Protein AF-A0AAV2IMU3-F1 (afdb_monomer)

Sequence (91 aa):
MDRDIGTRDDPLGNVSMELSEICNNGFDDVWLPLEDVQHGMLH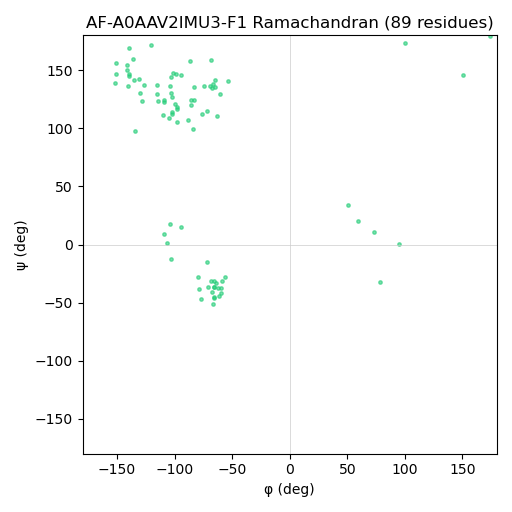VQLTWLWLANDPLELDRAIKLNSDVDGAHNAILMVFLDGAGNLPVSIW

Mean predicted aligned error: 7.41 Å

Structure (mmCIF, N/CA/C/O backbone):
data_AF-A0AAV2IMU3-F1
#
_entry.id   AF-A0AAV2IMU3-F1
#
loop_
_atom_site.group_PDB
_atom_site.id
_atom_site.type_symbol
_atom_site.label_atom_id
_atom_site.label_alt_id
_atom_site.label_comp_id
_atom_site.label_asym_id
_atom_site.label_entity_id
_atom_site.label_seq_id
_atom_site.pdbx_PDB_ins_code
_atom_site.Cartn_x
_atom_site.Cartn_y
_atom_site.Cartn_z
_atom_site.occupancy
_atom_site.B_iso_or_equiv
_atom_site.auth_seq_id
_atom_site.auth_comp_id
_atom_site.auth_asym_id
_atom_site.auth_atom_id
_atom_site.pdbx_PDB_model_num
ATOM 1 N N . MET A 1 1 ? -5.107 2.041 20.216 1.00 65.44 1 MET A N 1
ATOM 2 C CA . MET A 1 1 ? -4.412 2.351 21.471 1.00 65.44 1 MET A CA 1
ATOM 3 C C . MET A 1 1 ? -4.651 3.813 21.738 1.00 65.44 1 MET A C 1
ATOM 5 O O . MET A 1 1 ? -4.327 4.629 20.872 1.00 65.44 1 MET A O 1
ATOM 9 N N . ASP A 1 2 ? -5.326 4.126 22.833 1.00 79.31 2 ASP A N 1
ATOM 10 C CA . ASP A 1 2 ? -5.309 5.486 23.364 1.00 79.31 2 ASP A CA 1
ATOM 11 C C . ASP A 1 2 ? -3.916 5.797 23.907 1.00 79.31 2 ASP A C 1
ATOM 13 O O . ASP A 1 2 ? -3.110 4.901 24.111 1.00 79.31 2 ASP A O 1
ATOM 17 N N . ARG A 1 3 ? -3.583 7.081 24.032 1.00 81.00 3 ARG A N 1
ATOM 18 C CA . ARG A 1 3 ? -2.317 7.493 24.637 1.00 81.00 3 ARG A CA 1
ATOM 19 C C . ARG A 1 3 ? -2.608 8.025 26.022 1.00 81.00 3 ARG A C 1
ATOM 21 O O . ARG A 1 3 ? -3.093 9.153 26.137 1.00 81.00 3 ARG A O 1
ATOM 28 N N . ASP A 1 4 ? -2.218 7.264 27.031 1.00 82.69 4 ASP A N 1
ATOM 29 C CA . ASP A 1 4 ? -2.324 7.682 28.421 1.00 82.69 4 ASP A CA 1
ATOM 30 C C . ASP A 1 4 ? -0.970 8.117 28.988 1.00 82.69 4 ASP A C 1
ATOM 32 O O . ASP A 1 4 ? 0.091 7.571 28.681 1.00 82.69 4 ASP A O 1
ATOM 36 N N . ILE A 1 5 ? -0.985 9.128 29.858 1.00 80.00 5 ILE A N 1
ATOM 37 C CA . ILE A 1 5 ? 0.230 9.593 30.531 1.00 80.00 5 ILE A CA 1
ATOM 38 C C . ILE A 1 5 ? 0.416 8.790 31.820 1.00 80.00 5 ILE A C 1
ATOM 40 O O . ILE A 1 5 ? -0.264 9.028 32.814 1.00 80.00 5 ILE A O 1
ATOM 44 N N . GLY A 1 6 ? 1.398 7.885 31.821 1.00 76.06 6 GLY A N 1
ATOM 45 C CA . GLY A 1 6 ? 1.844 7.170 33.025 1.00 76.06 6 GLY A CA 1
ATOM 46 C C . GLY A 1 6 ? 1.203 5.798 33.252 1.00 76.06 6 GLY A C 1
ATOM 47 O O . GLY A 1 6 ? 1.563 5.125 34.218 1.00 76.06 6 GLY A O 1
ATOM 48 N N . THR A 1 7 ? 0.320 5.356 32.359 1.00 83.31 7 THR A N 1
ATOM 49 C CA . THR A 1 7 ? -0.206 3.986 32.288 1.00 83.31 7 THR A CA 1
ATOM 50 C C . THR A 1 7 ? 0.128 3.361 30.937 1.00 83.31 7 THR A C 1
ATOM 52 O O . THR A 1 7 ? 0.714 3.996 30.062 1.00 83.31 7 THR A O 1
ATOM 55 N N . ARG A 1 8 ? -0.150 2.064 30.807 1.00 84.44 8 ARG A N 1
ATOM 56 C CA . ARG A 1 8 ? -0.048 1.365 29.529 1.00 84.44 8 ARG A CA 1
ATOM 57 C C . ARG A 1 8 ? -1.340 1.604 28.753 1.00 84.44 8 ARG A C 1
ATOM 59 O O . ARG A 1 8 ? -2.399 1.438 29.340 1.00 84.44 8 ARG A O 1
ATOM 66 N N . ASP A 1 9 ? -1.206 1.902 27.468 1.00 88.50 9 ASP A N 1
ATOM 67 C CA . ASP A 1 9 ? -2.319 2.077 26.536 1.00 88.50 9 ASP A CA 1
ATOM 68 C C . ASP A 1 9 ? -3.289 0.882 26.522 1.00 88.50 9 ASP A C 1
ATOM 70 O O . ASP A 1 9 ? -2.862 -0.289 26.507 1.00 88.50 9 ASP A O 1
ATOM 74 N N . ASP A 1 10 ? -4.581 1.196 26.433 1.00 87.50 10 ASP A N 1
ATOM 75 C CA . ASP A 1 10 ? -5.672 0.236 26.351 1.00 87.50 10 ASP A CA 1
ATOM 76 C C . ASP A 1 10 ? -6.146 0.043 24.890 1.00 87.50 10 ASP A C 1
ATOM 78 O O . ASP A 1 10 ? -6.081 0.940 24.032 1.00 87.50 10 ASP A O 1
ATOM 82 N N . PRO A 1 11 ? -6.595 -1.174 24.531 1.00 89.25 11 PRO A N 1
ATOM 83 C CA . PRO A 1 11 ? -7.145 -1.439 23.210 1.00 89.25 11 PRO A CA 1
ATOM 84 C C . PRO A 1 11 ? -8.495 -0.733 23.031 1.00 89.25 11 PRO A C 1
ATOM 86 O O . PRO A 1 11 ? -9.373 -0.809 23.881 1.00 89.25 11 PRO A O 1
ATOM 89 N N . LEU A 1 12 ? -8.683 -0.108 21.866 1.00 92.56 12 LEU A N 1
ATOM 90 C CA . LEU A 1 12 ? -9.909 0.621 21.512 1.00 92.56 12 LEU A CA 1
ATOM 91 C C . LEU A 1 12 ? -10.806 -0.159 20.539 1.00 92.56 12 LEU A C 1
ATOM 93 O O . LEU A 1 12 ? -11.660 0.431 19.890 1.00 92.56 12 LEU A O 1
ATOM 97 N N . GLY A 1 13 ? -10.599 -1.471 20.425 1.00 93.31 13 GLY A N 1
ATOM 98 C CA . GLY A 1 13 ? -11.274 -2.339 19.461 1.00 93.31 13 GLY A CA 1
ATOM 99 C C . GLY A 1 13 ? -10.424 -2.654 18.235 1.00 93.31 13 GLY A C 1
ATOM 100 O O . GLY A 1 13 ? -9.308 -2.149 18.073 1.00 93.31 13 GLY A O 1
ATOM 101 N N . ASN A 1 14 ? -10.944 -3.541 17.394 1.00 94.50 14 ASN A N 1
ATOM 102 C CA . ASN A 1 14 ? -10.300 -3.983 16.160 1.00 94.50 14 ASN A CA 1
ATOM 103 C C . ASN A 1 14 ? -11.322 -4.132 15.022 1.00 94.50 14 ASN A C 1
ATOM 105 O O . ASN A 1 14 ? -12.521 -4.021 15.246 1.00 94.50 14 ASN A O 1
ATOM 109 N N . VAL A 1 15 ? -10.836 -4.310 13.796 1.00 94.38 15 VAL A N 1
ATOM 110 C CA . VAL A 1 15 ? -11.654 -4.567 12.604 1.00 94.38 15 VAL A CA 1
ATOM 111 C C . VAL A 1 15 ? -10.926 -5.594 11.753 1.00 94.38 15 VAL A C 1
ATOM 113 O O . VAL A 1 15 ? -9.717 -5.465 11.534 1.00 94.38 15 VAL A O 1
ATOM 116 N N . SER A 1 16 ? -11.665 -6.572 11.239 1.00 92.00 16 SER A N 1
ATOM 117 C CA . SER A 1 16 ? -11.203 -7.491 10.204 1.00 92.00 16 SER A CA 1
ATOM 118 C C . SER A 1 16 ? -12.023 -7.290 8.931 1.00 92.00 16 SER A C 1
ATOM 120 O O . SER A 1 16 ? -13.239 -7.128 8.992 1.00 92.00 16 SER A O 1
ATOM 122 N N . MET A 1 17 ? -11.368 -7.288 7.770 1.00 89.50 17 MET A N 1
ATOM 123 C CA . MET A 1 17 ? -12.044 -7.140 6.479 1.00 89.50 17 MET A CA 1
ATOM 124 C C . MET A 1 17 ? -11.447 -8.070 5.426 1.00 89.50 17 MET A C 1
ATOM 126 O O . MET A 1 17 ? -10.240 -8.331 5.424 1.00 89.50 17 MET A O 1
ATOM 130 N N . GLU A 1 18 ? -12.284 -8.554 4.511 1.00 89.75 18 GLU A N 1
ATOM 131 C CA . GLU A 1 18 ? -11.839 -9.424 3.429 1.00 89.75 18 GLU A CA 1
ATOM 132 C C . GLU A 1 18 ? -11.338 -8.601 2.233 1.00 89.75 18 GLU A C 1
ATOM 134 O O . GLU A 1 18 ? -12.052 -7.773 1.674 1.00 89.75 18 GLU A O 1
ATOM 139 N N . LEU A 1 19 ? -10.097 -8.846 1.798 1.00 89.88 19 LEU A N 1
ATOM 140 C CA . LEU A 1 19 ? -9.499 -8.107 0.677 1.00 89.88 19 LEU A CA 1
ATOM 141 C C . LEU A 1 19 ? -10.100 -8.472 -0.692 1.00 89.88 19 LEU A C 1
ATOM 143 O O . LEU A 1 19 ? -9.876 -7.770 -1.678 1.00 89.88 19 LEU A O 1
ATOM 147 N N . SER A 1 20 ? -10.830 -9.584 -0.780 1.00 92.06 20 SER A N 1
ATOM 148 C CA . SER A 1 20 ? -11.445 -10.047 -2.027 1.00 92.06 20 SER A CA 1
ATOM 149 C C . SER A 1 20 ? -12.526 -9.080 -2.521 1.00 92.06 20 SER A C 1
ATOM 151 O O . SER A 1 20 ? -12.615 -8.832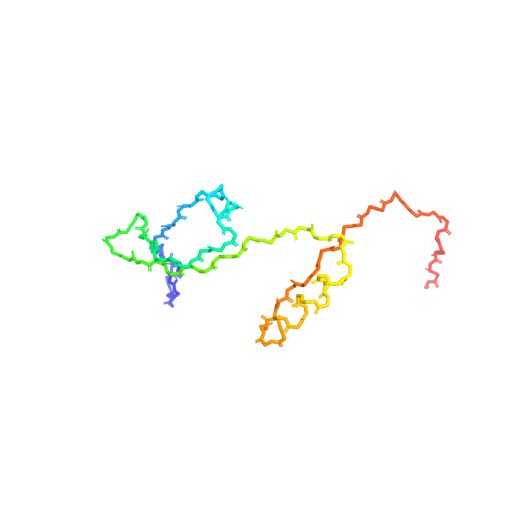 -3.723 1.00 92.06 20 SER A O 1
ATOM 153 N N . GLU A 1 21 ? -13.292 -8.475 -1.611 1.00 87.75 21 GLU A N 1
ATOM 154 C CA . GLU A 1 21 ? -14.353 -7.518 -1.938 1.00 87.75 21 GLU A CA 1
ATOM 155 C C . GLU A 1 21 ? -13.773 -6.231 -2.538 1.00 87.75 21 GLU A C 1
ATOM 157 O O . GLU A 1 21 ? -14.128 -5.863 -3.658 1.00 87.75 21 GLU A O 1
ATOM 162 N N . ILE A 1 22 ? -12.788 -5.618 -1.873 1.00 93.12 22 ILE A N 1
ATOM 163 C CA . ILE A 1 22 ? -12.118 -4.398 -2.359 1.00 93.12 22 ILE A CA 1
ATOM 164 C C . ILE A 1 22 ? -11.357 -4.631 -3.674 1.00 93.12 22 ILE A C 1
ATOM 166 O O . ILE A 1 22 ? -11.320 -3.753 -4.535 1.00 93.12 22 ILE A O 1
ATOM 170 N N . CYS A 1 23 ? -10.798 -5.828 -3.877 1.00 93.31 23 CYS A N 1
ATOM 171 C CA . CYS A 1 23 ? -10.164 -6.212 -5.140 1.00 93.31 23 CYS A CA 1
ATOM 172 C C . CYS A 1 23 ? -11.167 -6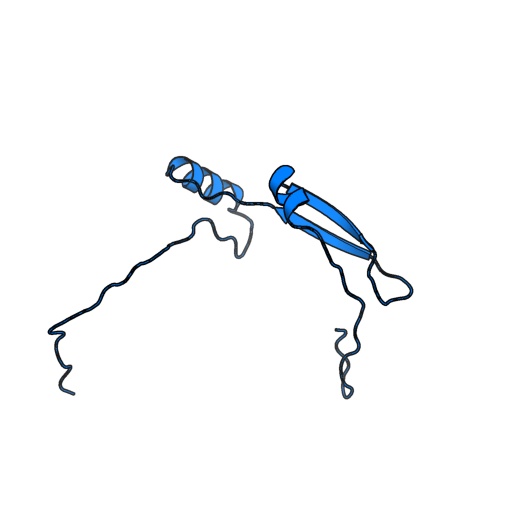.208 -6.308 1.00 93.31 23 CYS A C 1
ATOM 174 O O . CYS A 1 23 ? -10.832 -5.776 -7.410 1.00 93.31 23 CYS A O 1
ATOM 176 N N . ASN A 1 24 ? -12.413 -6.631 -6.069 1.00 91.00 24 ASN A N 1
ATOM 177 C CA . ASN A 1 24 ? -13.471 -6.609 -7.081 1.00 91.00 24 ASN A CA 1
ATOM 178 C C . ASN A 1 24 ? -14.079 -5.210 -7.272 1.00 91.00 24 ASN A C 1
ATOM 180 O O . ASN A 1 24 ? -14.383 -4.827 -8.402 1.00 91.00 24 ASN A O 1
ATOM 184 N N . ASN A 1 25 ? -14.250 -4.451 -6.187 1.00 91.25 25 ASN A N 1
ATOM 185 C CA . ASN A 1 25 ? -14.897 -3.135 -6.208 1.00 91.25 25 ASN A CA 1
ATOM 186 C C . ASN A 1 25 ? -13.965 -2.016 -6.696 1.00 91.25 25 ASN A C 1
ATOM 188 O O . ASN A 1 25 ? -14.426 -1.013 -7.240 1.00 91.25 25 ASN A O 1
ATOM 192 N N . GLY A 1 26 ? -12.653 -2.159 -6.498 1.00 92.94 26 GLY A N 1
ATOM 193 C CA . GLY A 1 26 ? -11.641 -1.157 -6.837 1.00 92.94 26 GLY A CA 1
ATOM 194 C C . GLY A 1 26 ? -11.531 -0.002 -5.832 1.00 92.94 26 GLY A C 1
ATOM 195 O O . GLY A 1 26 ? -10.435 0.520 -5.626 1.00 92.94 26 GLY A O 1
ATOM 196 N N . PHE A 1 27 ? -12.629 0.389 -5.186 1.00 94.12 27 PHE A N 1
ATOM 197 C CA . PHE A 1 27 ? -12.676 1.449 -4.179 1.00 94.12 27 PHE A CA 1
ATOM 198 C C . PHE A 1 27 ? -13.808 1.203 -3.176 1.00 94.12 27 PHE A C 1
ATOM 200 O O . PHE A 1 27 ? -14.914 0.884 -3.603 1.00 94.12 27 PHE A O 1
ATOM 207 N N . ASP A 1 28 ? -13.547 1.442 -1.888 1.00 94.88 28 ASP A N 1
ATOM 208 C CA . ASP A 1 28 ? -14.552 1.423 -0.820 1.00 94.88 28 ASP A CA 1
ATOM 209 C C . ASP A 1 28 ? -14.383 2.636 0.113 1.00 94.88 28 ASP A C 1
ATOM 211 O O . ASP A 1 28 ? -13.269 3.029 0.460 1.00 94.88 28 ASP A O 1
ATOM 215 N N . ASP A 1 29 ? -15.506 3.203 0.552 1.00 94.88 29 ASP A N 1
ATOM 216 C CA . ASP A 1 29 ? -15.588 4.286 1.537 1.00 94.88 29 ASP A CA 1
ATOM 217 C C . ASP A 1 29 ? -16.692 3.936 2.543 1.00 94.88 29 ASP A C 1
ATOM 219 O O . ASP A 1 29 ? -17.885 4.068 2.248 1.00 94.88 29 ASP A O 1
ATOM 223 N N . VAL A 1 30 ? -16.304 3.373 3.691 1.00 93.75 30 VAL A N 1
ATOM 224 C CA . VAL A 1 30 ? -17.229 2.651 4.577 1.00 93.75 30 VAL A CA 1
ATOM 225 C C . VAL A 1 30 ? -16.963 2.898 6.059 1.00 93.75 30 VAL A C 1
ATOM 227 O O . VAL A 1 30 ? -15.832 3.107 6.496 1.00 93.75 30 VAL A O 1
ATOM 230 N N . TRP A 1 31 ? -18.030 2.831 6.858 1.00 96.00 31 TRP A N 1
ATOM 231 C CA . TRP A 1 31 ? -17.956 2.787 8.318 1.00 96.00 31 TRP A CA 1
ATOM 232 C C . TRP A 1 31 ? -18.074 1.341 8.797 1.00 96.00 31 TRP A C 1
ATOM 234 O O . TRP A 1 31 ? -19.116 0.711 8.616 1.00 96.00 31 TRP A O 1
ATOM 244 N N . LEU A 1 32 ? -17.023 0.835 9.436 1.00 94.50 32 LEU A N 1
ATOM 245 C CA . LEU A 1 32 ? -16.934 -0.531 9.946 1.00 94.50 32 LEU A CA 1
ATOM 246 C C . LEU A 1 32 ? -17.150 -0.535 11.466 1.00 94.50 32 LEU A C 1
ATOM 248 O O . LEU A 1 32 ? -16.523 0.269 12.160 1.00 94.50 32 LEU A O 1
ATOM 252 N N . PRO A 1 33 ? -18.035 -1.388 12.008 1.00 95.50 33 PRO A N 1
ATOM 253 C CA . PRO A 1 33 ? -18.193 -1.510 13.451 1.00 95.50 33 PRO A CA 1
ATOM 254 C C . PRO A 1 33 ? -16.929 -2.102 14.074 1.00 95.50 33 PRO A C 1
ATOM 256 O O . PRO A 1 33 ? -16.352 -3.040 13.531 1.00 95.50 33 PRO A O 1
ATOM 259 N N . LEU A 1 34 ? -16.505 -1.554 15.214 1.00 96.94 34 LEU A N 1
ATOM 260 C CA . LEU A 1 34 ? -15.377 -2.105 15.960 1.00 96.94 34 LEU A CA 1
ATOM 261 C C . LEU A 1 34 ? -15.786 -3.398 16.678 1.00 96.94 34 LEU A C 1
ATOM 263 O O . LEU A 1 34 ? -16.835 -3.465 17.321 1.00 96.94 34 LEU A O 1
ATOM 267 N N . GLU A 1 35 ? -14.919 -4.398 16.606 1.00 95.44 35 GLU A N 1
ATOM 268 C CA . GLU A 1 35 ? -14.995 -5.651 17.351 1.00 95.44 35 GLU A CA 1
ATOM 269 C C . GLU A 1 35 ? -14.324 -5.507 18.731 1.00 95.44 35 GLU A C 1
ATOM 271 O O . GLU A 1 35 ? -13.488 -4.625 18.954 1.00 95.44 35 GLU A O 1
ATOM 276 N N . ASP A 1 36 ? -14.704 -6.379 19.671 1.00 93.25 36 ASP A N 1
ATOM 277 C CA . ASP A 1 36 ? -14.190 -6.449 21.052 1.00 93.25 36 ASP A CA 1
ATOM 278 C C . ASP A 1 36 ? -14.369 -5.179 21.912 1.00 93.25 36 ASP A C 1
ATOM 280 O O . ASP A 1 36 ? -13.717 -5.016 22.946 1.00 93.25 36 ASP A O 1
ATOM 284 N N . VAL A 1 37 ? -15.296 -4.292 21.538 1.00 94.50 37 VAL A N 1
ATOM 285 C CA . VAL A 1 37 ? -15.686 -3.103 22.315 1.00 94.50 37 VAL A CA 1
ATOM 286 C C . VAL A 1 37 ? -17.202 -2.920 22.340 1.00 94.50 37 VAL A C 1
ATOM 288 O O . VAL A 1 37 ? -17.925 -3.450 21.504 1.00 94.50 37 VAL A O 1
ATOM 291 N N . GLN A 1 38 ? -17.710 -2.165 23.319 1.00 93.00 38 GLN A N 1
ATOM 292 C CA . GLN A 1 38 ? -19.156 -1.941 23.458 1.00 93.00 38 GLN A CA 1
ATOM 293 C C . GLN A 1 38 ? -19.730 -1.043 22.356 1.00 93.00 38 GLN A C 1
ATOM 295 O O . GLN A 1 38 ? -20.867 -1.235 21.935 1.00 93.00 38 GLN A O 1
ATOM 300 N N . HIS A 1 39 ? -18.963 -0.040 21.926 1.00 93.31 39 HIS A N 1
ATOM 301 C CA . HIS A 1 39 ? -19.384 0.942 20.935 1.00 93.31 39 HIS A CA 1
ATOM 302 C C . HIS A 1 39 ? -18.166 1.444 20.164 1.00 93.31 39 HIS A C 1
ATOM 304 O O . HIS A 1 39 ? -17.094 1.613 20.743 1.00 93.31 39 HIS A O 1
ATOM 310 N N . GLY A 1 40 ? -18.358 1.758 18.888 1.00 94.75 40 GLY A N 1
ATOM 311 C CA . GLY A 1 40 ? -17.344 2.399 18.064 1.00 94.75 40 GLY A CA 1
ATOM 312 C C . GLY A 1 40 ? -17.493 2.017 16.601 1.00 94.75 40 GLY A C 1
ATOM 313 O O . GLY A 1 40 ? -17.898 0.903 16.276 1.00 94.75 40 GLY A O 1
ATOM 314 N N . MET A 1 41 ? -17.170 2.963 15.727 1.00 96.56 41 MET A N 1
ATOM 315 C CA . MET A 1 41 ? -17.117 2.757 14.285 1.00 96.56 41 MET A CA 1
ATOM 316 C C . MET A 1 41 ? -15.793 3.317 13.774 1.00 96.56 41 MET A C 1
ATOM 318 O O . MET A 1 41 ? -15.343 4.368 14.239 1.00 96.56 41 MET A O 1
ATOM 322 N N . LEU A 1 42 ? -15.199 2.643 12.799 1.00 95.94 42 LEU A N 1
ATOM 323 C CA . LEU A 1 42 ? -14.012 3.088 12.088 1.00 95.94 42 LEU A CA 1
ATOM 324 C C . LEU A 1 42 ? -14.400 3.475 10.664 1.00 95.94 42 LEU A C 1
ATOM 326 O O . LEU A 1 42 ? -14.939 2.657 9.924 1.00 95.94 42 LEU A O 1
ATOM 330 N N . HIS A 1 43 ? -14.123 4.717 10.281 1.00 96.31 43 HIS A N 1
ATOM 331 C CA . HIS A 1 43 ? -14.253 5.153 8.894 1.00 96.31 43 HIS A CA 1
ATOM 332 C C . HIS A 1 43 ? -12.991 4.778 8.130 1.00 96.31 43 HIS A C 1
ATOM 334 O O . HIS A 1 43 ? -11.894 5.153 8.549 1.00 96.31 43 HIS A O 1
ATOM 340 N N . VAL A 1 44 ? -13.134 4.036 7.035 1.00 94.06 44 VAL A N 1
ATOM 341 C CA . VAL A 1 44 ? -12.010 3.608 6.202 1.00 94.06 44 VAL A CA 1
ATOM 342 C C . VAL A 1 44 ? -12.309 3.926 4.742 1.00 94.06 44 VAL A C 1
ATOM 344 O O . VAL A 1 44 ? -13.366 3.570 4.224 1.00 94.06 44 VAL A O 1
ATOM 347 N N . GLN A 1 45 ? -11.345 4.569 4.085 1.00 93.56 45 GLN A N 1
ATOM 348 C CA . GLN A 1 45 ? -11.306 4.742 2.636 1.00 93.56 45 GLN A CA 1
ATOM 349 C C . GLN A 1 45 ? -10.192 3.867 2.067 1.00 93.56 45 GLN A C 1
ATOM 351 O O . GLN A 1 45 ? -9.037 3.966 2.487 1.00 93.56 45 GLN A O 1
ATOM 356 N N . LEU A 1 46 ? -10.539 2.997 1.126 1.00 93.31 46 LEU A N 1
ATOM 357 C CA . LEU A 1 46 ? -9.646 2.008 0.534 1.00 93.31 46 LEU A CA 1
ATOM 358 C C . LEU A 1 46 ? -9.676 2.144 -0.979 1.00 93.31 46 LEU A C 1
ATOM 360 O O . LEU A 1 46 ? -10.729 2.292 -1.589 1.00 93.31 46 LEU A O 1
ATOM 364 N N . THR A 1 47 ? -8.505 2.065 -1.599 1.00 91.31 47 THR A N 1
ATOM 365 C CA . THR A 1 47 ? -8.369 2.019 -3.055 1.00 91.31 47 THR A CA 1
ATOM 366 C C . THR A 1 47 ? -7.497 0.832 -3.415 1.00 91.31 47 THR A C 1
ATOM 368 O O . THR A 1 47 ? -6.364 0.726 -2.944 1.00 91.31 47 THR A O 1
ATOM 371 N N . TRP A 1 48 ? -8.015 -0.059 -4.254 1.00 93.56 48 TRP A N 1
ATOM 372 C CA . TRP A 1 48 ? -7.238 -1.152 -4.814 1.00 93.56 48 TRP A CA 1
ATOM 373 C C . TRP A 1 48 ? -6.509 -0.679 -6.072 1.00 93.56 48 TRP A C 1
ATOM 375 O O . TRP A 1 48 ? -7.126 -0.248 -7.048 1.00 93.56 48 TRP A O 1
ATOM 385 N N . LEU A 1 49 ? -5.179 -0.757 -6.053 1.00 90.62 49 LEU A N 1
ATOM 386 C CA . LEU A 1 49 ? -4.329 -0.344 -7.166 1.00 90.62 49 LEU A CA 1
ATOM 387 C C . LEU A 1 49 ? -3.807 -1.564 -7.924 1.00 90.62 49 LEU A C 1
ATOM 389 O O . LEU A 1 49 ? -3.340 -2.537 -7.332 1.00 90.62 49 LEU A O 1
ATOM 393 N N . TRP A 1 50 ? -3.833 -1.478 -9.251 1.00 89.69 50 TRP A N 1
ATOM 394 C CA . TRP A 1 50 ? -3.289 -2.496 -10.144 1.00 89.69 50 TRP A CA 1
ATOM 395 C C . TRP A 1 50 ? -1.921 -2.064 -10.666 1.00 89.69 50 TRP A C 1
ATOM 397 O O . TRP A 1 50 ? -1.680 -0.879 -10.898 1.00 89.69 50 TRP A O 1
ATOM 407 N N . LEU A 1 51 ? -1.032 -3.028 -10.908 1.00 91.06 51 LEU A N 1
ATOM 408 C CA . LEU A 1 51 ? 0.215 -2.752 -11.614 1.00 91.06 51 LEU A CA 1
ATOM 409 C C . LEU A 1 51 ? -0.085 -2.503 -13.093 1.00 91.06 51 LEU A C 1
ATOM 411 O O . LEU A 1 51 ? -0.519 -3.406 -13.808 1.00 91.06 51 LEU A O 1
ATOM 415 N N . ALA A 1 52 ? 0.177 -1.282 -13.546 1.00 90.62 52 ALA A N 1
ATOM 416 C CA . ALA A 1 52 ? 0.159 -0.928 -14.956 1.00 90.62 52 ALA A CA 1
ATOM 417 C C . ALA A 1 52 ? 1.571 -1.028 -15.547 1.00 90.62 52 ALA A C 1
ATOM 419 O O . ALA A 1 52 ? 2.564 -0.731 -14.882 1.00 90.62 52 ALA A O 1
ATOM 420 N N . ASN A 1 53 ? 1.657 -1.429 -16.814 1.00 89.31 53 ASN A N 1
ATOM 421 C CA . ASN A 1 53 ? 2.894 -1.432 -17.599 1.00 89.31 53 ASN A CA 1
ATOM 422 C C . ASN A 1 53 ? 2.901 -0.355 -18.702 1.00 89.31 53 ASN A C 1
ATOM 424 O O . ASN A 1 53 ? 3.803 -0.349 -19.538 1.00 89.31 53 ASN A O 1
ATOM 428 N N . ASP A 1 54 ? 1.914 0.547 -18.693 1.00 91.62 54 ASP A N 1
ATOM 429 C CA . ASP A 1 54 ? 1.798 1.677 -19.614 1.00 91.62 54 ASP A CA 1
ATOM 430 C C . ASP A 1 54 ? 2.291 2.975 -18.939 1.00 91.62 54 ASP A C 1
ATOM 432 O O . ASP A 1 54 ? 1.734 3.379 -17.913 1.00 91.62 54 ASP A O 1
ATOM 436 N N . PRO A 1 55 ? 3.307 3.662 -19.499 1.00 89.31 55 PRO A N 1
ATOM 437 C CA . PRO A 1 55 ? 3.765 4.959 -19.004 1.00 89.31 55 PRO A CA 1
ATOM 438 C C . PRO A 1 55 ? 2.675 6.040 -18.944 1.00 89.31 55 PRO A C 1
ATOM 440 O O . PRO A 1 55 ? 2.752 6.925 -18.094 1.00 89.31 55 PRO A O 1
ATOM 443 N N . LEU A 1 56 ? 1.649 5.979 -19.798 1.00 93.38 56 LEU A N 1
ATOM 444 C CA . LEU A 1 56 ? 0.560 6.961 -19.784 1.00 93.38 56 LEU A CA 1
ATOM 445 C C . LEU A 1 56 ? -0.275 6.882 -18.494 1.00 93.38 56 LEU A C 1
ATOM 447 O O . LEU A 1 56 ? -0.756 7.904 -17.997 1.00 93.38 56 LEU A O 1
ATOM 451 N N . GLU A 1 57 ? -0.406 5.689 -17.911 1.00 92.12 57 GLU A N 1
ATOM 452 C CA . GLU A 1 57 ? -1.086 5.507 -16.625 1.00 92.12 57 GLU A CA 1
ATOM 453 C C . GLU A 1 57 ? -0.292 6.128 -15.471 1.00 92.12 57 GLU A C 1
ATOM 455 O O . GLU A 1 57 ? -0.890 6.661 -14.534 1.00 92.12 57 GLU A O 1
ATOM 460 N N . LEU A 1 58 ? 1.043 6.148 -15.561 1.00 92.00 58 LEU A N 1
ATOM 461 C CA . LEU A 1 58 ? 1.888 6.829 -14.580 1.00 92.00 58 LEU A CA 1
ATOM 462 C C . LEU A 1 58 ? 1.674 8.348 -14.620 1.00 92.00 58 LEU A C 1
ATOM 464 O O . LEU A 1 58 ? 1.481 8.966 -13.572 1.00 92.00 58 LEU A O 1
ATOM 468 N N . ASP A 1 59 ? 1.636 8.948 -15.813 1.00 92.31 59 ASP A N 1
ATOM 469 C CA . ASP A 1 59 ? 1.339 10.379 -15.972 1.00 92.31 59 ASP A CA 1
ATOM 470 C C . ASP A 1 59 ? -0.043 10.737 -15.411 1.00 92.31 59 ASP A C 1
ATOM 472 O O . ASP A 1 59 ? -0.233 11.803 -14.813 1.00 92.31 59 ASP A O 1
ATOM 476 N N . ARG A 1 60 ? -1.025 9.846 -15.591 1.00 90.75 60 ARG A N 1
ATOM 477 C CA . ARG A 1 60 ? -2.370 9.999 -15.027 1.00 90.75 60 ARG A CA 1
ATOM 478 C C . ARG A 1 60 ? -2.348 9.930 -13.498 1.00 90.75 60 ARG A C 1
ATOM 480 O O . ARG A 1 60 ? -2.947 10.796 -12.863 1.00 90.75 60 ARG A O 1
ATOM 487 N N . ALA A 1 61 ? -1.647 8.954 -12.919 1.00 91.06 61 ALA A N 1
ATOM 488 C CA . ALA A 1 61 ? -1.527 8.784 -11.470 1.00 91.06 61 ALA A CA 1
ATOM 489 C C . ALA A 1 61 ? -0.851 9.990 -10.800 1.00 91.06 61 ALA A C 1
ATOM 491 O O . ALA A 1 61 ? -1.370 10.513 -9.817 1.00 91.06 61 ALA A O 1
ATOM 492 N N . ILE A 1 62 ? 0.240 10.500 -11.382 1.00 91.88 62 ILE A N 1
ATOM 493 C CA . ILE A 1 62 ? 0.947 11.686 -10.873 1.00 91.88 62 ILE A CA 1
ATOM 494 C C . ILE A 1 62 ? 0.028 12.913 -10.845 1.00 91.88 62 ILE A C 1
ATOM 496 O O . ILE A 1 62 ? 0.041 13.666 -9.875 1.00 91.88 62 ILE A O 1
ATOM 500 N N . LYS A 1 63 ? -0.784 13.117 -11.891 1.00 92.56 63 LYS A N 1
ATOM 501 C CA . LYS A 1 63 ? -1.744 14.233 -11.939 1.00 92.56 63 LYS A CA 1
ATOM 502 C C . LYS A 1 63 ? -2.866 14.077 -10.919 1.00 92.56 63 LYS A C 1
ATOM 504 O O . LYS A 1 63 ? -3.256 15.067 -10.316 1.00 92.56 63 LYS A O 1
ATOM 509 N N . LEU A 1 64 ? -3.393 12.864 -10.748 1.00 89.69 64 LEU A N 1
ATOM 510 C CA . LEU A 1 64 ? -4.472 12.594 -9.793 1.00 89.69 64 LEU A CA 1
ATOM 511 C C . LEU A 1 64 ? -4.011 12.809 -8.346 1.00 89.69 64 LEU A C 1
ATOM 513 O O . LEU A 1 64 ? -4.766 13.317 -7.525 1.00 89.69 64 LEU A O 1
ATOM 517 N N . ASN A 1 65 ? -2.761 12.454 -8.060 1.00 91.25 65 ASN A N 1
ATOM 518 C CA . ASN A 1 65 ? -2.183 12.501 -6.724 1.00 91.25 65 ASN A CA 1
ATOM 519 C C . ASN A 1 65 ? -1.415 13.801 -6.433 1.00 91.25 65 ASN A C 1
ATOM 521 O O . ASN A 1 65 ? -0.657 13.840 -5.468 1.00 91.25 65 ASN A O 1
ATOM 525 N N . SER A 1 66 ? -1.580 14.864 -7.234 1.00 88.81 66 SER A N 1
ATOM 526 C CA . SER A 1 66 ? -0.800 16.105 -7.075 1.00 88.81 66 SER A CA 1
ATOM 527 C C . SER A 1 66 ? -0.967 16.763 -5.706 1.00 88.81 66 SER A C 1
ATOM 529 O O . SER A 1 66 ? -0.034 17.388 -5.208 1.00 88.81 66 SER A O 1
ATOM 531 N N . ASP A 1 67 ? -2.148 16.596 -5.111 1.00 89.12 67 ASP A N 1
ATOM 532 C CA . ASP A 1 67 ? -2.553 17.254 -3.868 1.00 89.12 67 ASP A CA 1
ATOM 533 C C . ASP A 1 67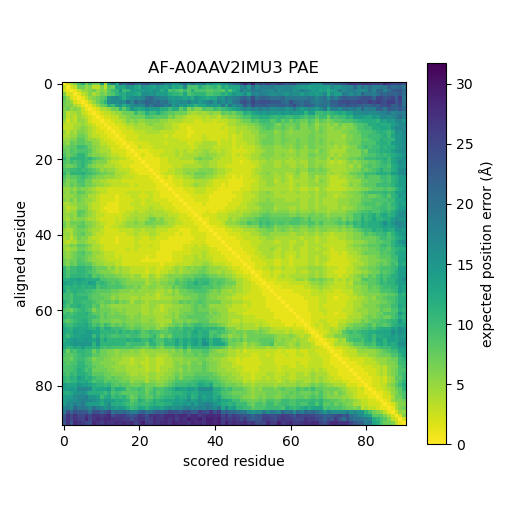 ? -2.555 16.283 -2.673 1.00 89.12 67 ASP A C 1
ATOM 535 O O . ASP A 1 67 ? -2.906 16.663 -1.555 1.00 89.12 67 ASP A O 1
ATOM 539 N N . VAL A 1 68 ? -2.170 15.021 -2.900 1.00 86.06 68 VAL A N 1
ATOM 540 C CA . VAL A 1 68 ? -2.132 13.975 -1.874 1.00 86.06 68 VAL A CA 1
ATOM 541 C C . VAL A 1 68 ? -0.705 13.842 -1.357 1.00 86.06 68 VAL A C 1
ATOM 543 O O . VAL A 1 68 ? 0.169 13.285 -2.024 1.00 86.06 68 VAL A O 1
ATOM 546 N N . ASP A 1 69 ? -0.468 14.352 -0.150 1.00 83.56 69 ASP A N 1
ATOM 547 C CA . ASP A 1 69 ? 0.842 14.245 0.48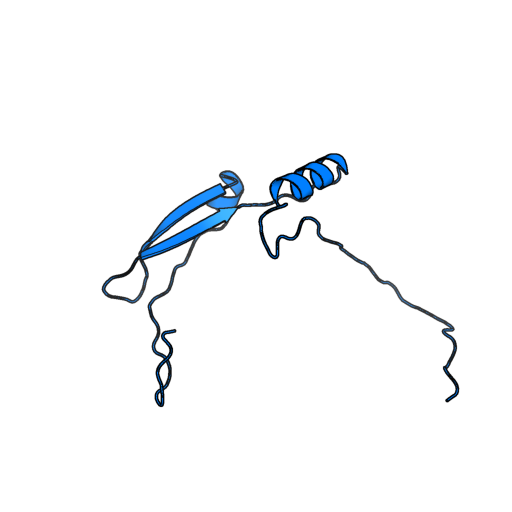6 1.00 83.56 69 ASP A CA 1
ATOM 548 C C . ASP A 1 69 ? 1.193 12.775 0.777 1.00 83.56 69 ASP A C 1
ATOM 550 O O . ASP A 1 69 ? 0.360 11.992 1.237 1.00 83.56 69 ASP A O 1
ATOM 554 N N . GLY A 1 70 ? 2.433 12.388 0.476 1.00 82.31 70 GLY A N 1
ATOM 555 C CA . GLY A 1 70 ? 2.915 11.015 0.654 1.00 82.31 70 GLY A CA 1
ATOM 556 C C . GLY A 1 70 ? 2.392 9.973 -0.349 1.00 82.31 70 GLY A C 1
ATOM 557 O O . GLY A 1 70 ? 2.623 8.783 -0.139 1.00 82.31 70 GLY A O 1
ATOM 558 N N . ALA A 1 71 ? 1.721 10.364 -1.438 1.00 86.75 71 ALA A N 1
ATOM 559 C CA . ALA A 1 71 ? 1.260 9.407 -2.445 1.00 86.75 71 ALA A CA 1
ATOM 560 C C . ALA A 1 71 ? 2.419 8.743 -3.218 1.00 86.75 71 ALA A C 1
ATOM 562 O O . ALA A 1 71 ? 3.342 9.398 -3.710 1.00 86.75 71 ALA A O 1
ATOM 563 N N . HIS A 1 72 ? 2.334 7.422 -3.394 1.00 90.38 72 HIS A N 1
ATOM 564 C CA . HIS A 1 72 ? 3.248 6.648 -4.233 1.00 90.38 72 HIS A CA 1
ATOM 565 C C . HIS A 1 72 ? 2.578 6.305 -5.568 1.00 90.38 72 HIS A C 1
ATOM 567 O O . HIS A 1 72 ? 1.490 5.740 -5.592 1.00 90.38 72 HIS A O 1
ATOM 573 N N . ASN A 1 73 ? 3.241 6.622 -6.684 1.00 91.25 73 ASN A N 1
ATOM 574 C CA . ASN A 1 73 ? 2.668 6.457 -8.031 1.00 91.25 73 ASN A CA 1
ATOM 575 C C . ASN A 1 73 ? 3.200 5.232 -8.789 1.00 91.25 73 ASN A C 1
ATOM 577 O O . ASN A 1 73 ? 2.661 4.868 -9.829 1.00 91.25 73 ASN A O 1
ATOM 581 N N . ALA A 1 74 ? 4.275 4.612 -8.300 1.00 91.81 74 ALA A N 1
ATOM 582 C CA . ALA A 1 74 ? 4.920 3.484 -8.955 1.00 91.81 74 ALA A CA 1
ATOM 583 C C . ALA A 1 74 ? 5.602 2.568 -7.937 1.00 91.81 74 ALA A C 1
ATOM 585 O O . ALA A 1 74 ? 6.001 3.002 -6.855 1.00 91.81 74 ALA A O 1
ATOM 586 N N . ILE A 1 75 ? 5.783 1.309 -8.329 1.00 92.44 75 ILE A N 1
ATOM 587 C CA . ILE A 1 75 ? 6.565 0.316 -7.594 1.00 92.44 75 ILE A CA 1
ATOM 588 C C . ILE A 1 75 ? 7.765 -0.067 -8.459 1.00 92.44 75 ILE A C 1
ATOM 590 O O . ILE A 1 75 ? 7.608 -0.414 -9.629 1.00 92.44 75 ILE A O 1
ATOM 594 N N . LEU A 1 76 ? 8.964 -0.026 -7.874 1.00 92.62 76 LEU A N 1
ATOM 595 C CA . LEU A 1 76 ? 10.190 -0.501 -8.507 1.00 92.62 76 LEU A CA 1
ATOM 596 C C . LEU A 1 76 ? 10.556 -1.872 -7.932 1.00 92.62 76 LEU A C 1
ATOM 598 O O . LEU A 1 76 ? 10.926 -1.986 -6.766 1.00 92.62 76 LEU A O 1
ATOM 602 N N . MET A 1 77 ? 10.476 -2.909 -8.763 1.00 93.31 77 MET A N 1
ATOM 603 C CA . MET A 1 77 ? 10.952 -4.250 -8.424 1.00 93.31 77 MET A CA 1
ATOM 604 C C . MET A 1 77 ? 12.348 -4.452 -9.018 1.00 93.31 77 MET A C 1
ATOM 606 O O . MET A 1 77 ? 12.517 -4.393 -10.234 1.00 93.31 77 MET A O 1
ATOM 610 N N . VAL A 1 78 ? 13.350 -4.682 -8.165 1.00 95.62 78 VAL A N 1
ATOM 611 C CA . VAL A 1 78 ? 14.747 -4.892 -8.576 1.00 95.62 78 VAL A CA 1
ATOM 612 C C . VAL A 1 78 ? 15.162 -6.317 -8.244 1.00 95.62 78 VAL A C 1
ATOM 614 O O . VAL A 1 78 ? 15.112 -6.726 -7.087 1.00 95.62 78 VAL A O 1
ATOM 617 N N . PHE A 1 79 ? 15.621 -7.052 -9.253 1.00 96.94 79 PHE A N 1
ATOM 618 C CA . PHE A 1 79 ? 16.336 -8.306 -9.058 1.00 96.94 79 PHE A CA 1
ATOM 619 C C . PHE A 1 79 ? 17.833 -8.054 -9.256 1.00 96.94 79 PHE A C 1
ATOM 621 O O . PHE A 1 79 ? 18.261 -7.697 -10.353 1.00 96.94 79 PHE A O 1
ATOM 628 N N . LEU A 1 80 ? 18.619 -8.202 -8.188 1.00 96.50 80 LEU A N 1
ATOM 629 C CA . LEU A 1 80 ? 20.070 -8.023 -8.208 1.00 96.50 80 LEU A CA 1
ATOM 630 C C . LEU A 1 80 ? 20.747 -9.382 -8.032 1.00 96.50 80 LEU A C 1
ATOM 632 O O . LEU A 1 80 ? 20.676 -9.968 -6.957 1.00 96.50 80 LEU A O 1
ATOM 636 N N . ASP A 1 81 ? 21.408 -9.852 -9.086 1.00 95.88 81 ASP A N 1
ATOM 637 C CA . ASP A 1 81 ? 22.082 -11.156 -9.100 1.00 95.88 81 ASP A CA 1
ATOM 638 C C . ASP A 1 81 ? 23.422 -11.118 -8.341 1.00 95.88 81 ASP A C 1
ATOM 640 O O . ASP A 1 81 ? 23.694 -11.935 -7.465 1.00 95.88 81 ASP A O 1
ATOM 644 N N . GLY A 1 82 ? 24.249 -10.099 -8.589 1.00 94.19 82 GLY A N 1
ATOM 645 C CA . GLY A 1 82 ? 25.492 -9.909 -7.850 1.00 94.19 82 GLY A CA 1
ATOM 646 C C . GLY A 1 82 ? 26.362 -8.780 -8.390 1.00 94.19 82 GLY A C 1
ATOM 647 O O . GLY A 1 82 ? 26.029 -8.117 -9.371 1.00 94.19 82 GLY A O 1
ATOM 648 N N . ALA A 1 83 ? 27.503 -8.573 -7.737 1.00 94.06 83 ALA A N 1
ATOM 649 C CA . ALA A 1 83 ? 28.556 -7.666 -8.180 1.00 94.06 83 ALA A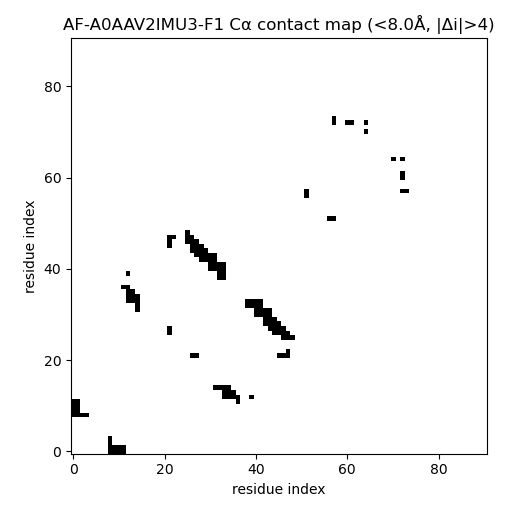 CA 1
ATOM 650 C C . ALA A 1 83 ? 29.929 -8.308 -7.924 1.00 94.06 83 ALA A C 1
ATOM 652 O O . ALA A 1 83 ? 30.107 -9.014 -6.933 1.00 94.06 83 ALA A O 1
ATOM 653 N N . GLY A 1 84 ? 30.903 -8.075 -8.808 1.00 93.50 84 GLY A N 1
ATOM 654 C CA . GLY A 1 84 ? 32.226 -8.704 -8.740 1.00 93.50 84 GLY A CA 1
ATOM 655 C C . GLY A 1 84 ? 33.353 -7.749 -9.121 1.00 93.50 84 GLY A C 1
ATOM 656 O O . GLY A 1 84 ? 33.131 -6.792 -9.859 1.00 93.50 84 GLY A O 1
ATOM 657 N N . ASN A 1 85 ? 34.561 -8.019 -8.606 1.00 91.12 85 ASN A N 1
ATOM 658 C CA . ASN A 1 85 ? 35.775 -7.213 -8.820 1.00 91.12 85 ASN A CA 1
ATOM 659 C C . ASN A 1 85 ? 35.586 -5.709 -8.542 1.00 91.1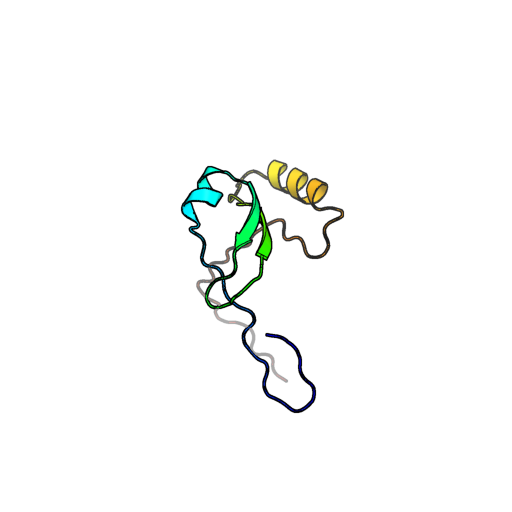2 85 ASN A C 1
ATOM 661 O O . ASN A 1 85 ? 36.180 -4.866 -9.214 1.00 91.12 85 ASN A O 1
ATOM 665 N N . LEU A 1 86 ? 34.743 -5.369 -7.561 1.00 91.38 86 LEU A N 1
ATOM 666 C CA . LEU A 1 86 ? 34.540 -3.986 -7.143 1.00 91.38 86 LEU A CA 1
ATOM 667 C C . LEU A 1 86 ? 35.841 -3.423 -6.543 1.00 91.38 86 LEU A C 1
ATOM 669 O O . LEU A 1 86 ? 36.551 -4.150 -5.841 1.00 91.38 86 LEU A O 1
ATOM 673 N N . PRO A 1 87 ? 36.172 -2.146 -6.805 1.00 90.38 87 PRO A N 1
ATOM 6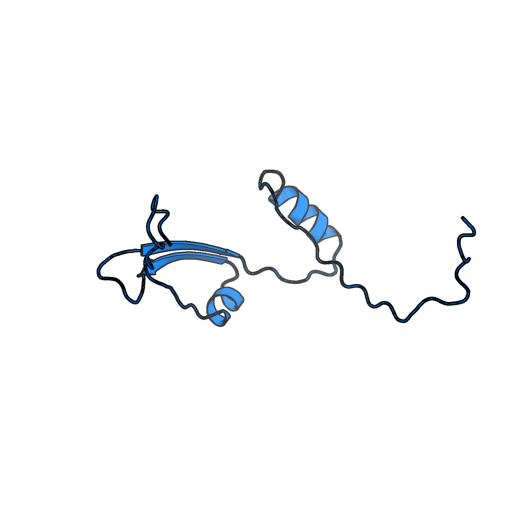74 C CA . PRO A 1 87 ? 37.374 -1.533 -6.263 1.00 90.38 87 PRO A CA 1
ATOM 675 C C . PRO A 1 87 ? 37.326 -1.539 -4.735 1.00 90.38 87 PRO A C 1
ATOM 677 O O . PRO A 1 87 ? 36.353 -1.097 -4.125 1.00 90.38 87 PRO A O 1
ATOM 680 N N . VAL A 1 88 ? 38.400 -2.021 -4.114 1.00 79.38 88 VAL A N 1
ATOM 681 C CA . VAL A 1 88 ? 38.577 -1.911 -2.667 1.00 79.38 88 VAL A CA 1
ATOM 682 C C . VAL A 1 88 ? 38.992 -0.471 -2.389 1.00 79.38 88 VAL A C 1
ATOM 684 O O . VAL A 1 88 ? 40.063 -0.043 -2.818 1.00 79.38 88 VAL A O 1
ATOM 687 N N . SER A 1 89 ? 38.134 0.307 -1.731 1.00 75.19 89 SER A N 1
ATOM 688 C CA . SER A 1 89 ? 38.499 1.655 -1.295 1.00 75.19 89 SER A CA 1
ATOM 689 C C . SER A 1 89 ? 39.640 1.552 -0.282 1.00 75.19 89 SER A C 1
ATOM 691 O O . SER A 1 89 ? 39.442 1.044 0.821 1.00 75.19 89 SER A O 1
ATOM 693 N N . ILE A 1 90 ? 40.831 1.994 -0.689 1.00 64.75 90 ILE A N 1
ATOM 694 C CA . ILE A 1 90 ? 42.019 2.106 0.158 1.00 64.75 90 ILE A CA 1
ATOM 695 C C . ILE A 1 90 ? 41.891 3.448 0.887 1.00 64.75 90 ILE A C 1
ATOM 697 O O . ILE A 1 90 ? 42.114 4.496 0.280 1.00 64.75 90 ILE A O 1
ATOM 701 N N . TRP A 1 91 ? 41.435 3.409 2.139 1.00 60.06 91 TRP A N 1
ATOM 702 C CA . TRP A 1 91 ? 41.538 4.531 3.074 1.00 60.06 91 TRP A CA 1
ATOM 703 C C . TRP A 1 91 ? 42.805 4.371 3.908 1.00 60.06 91 TRP A C 1
ATOM 705 O O . TRP A 1 91 ? 43.106 3.213 4.282 1.00 60.06 91 TRP A O 1
#

Radius of gyration: 21.89 Å; Cα contacts (8 Å, |Δi|>4): 71; chains: 1; bounding box: 61×28×53 Å

Foldseek 3Di:
DDDDDPDDDDDPADDDDDVVVCQVVQWDFDWDFGPPDPGDTDTDTDGDDDDDPDVVQLVVQCVVCVPPPPDDSDDDDDDDPDD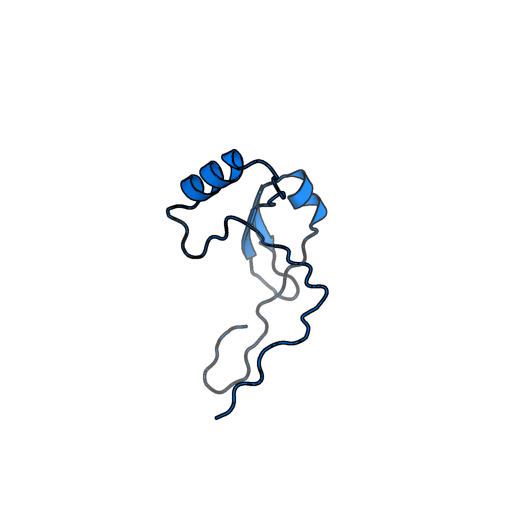PPDDDPDD

Secondary structure (DSSP, 8-state):
----SSSPPPP--B----HHHHHHHSEEEEEEEPBSSSS-EEEEEEEPPP----HHHHHHHHHHTTT-TT--------------S------

Solvent-accessible surface area (backbone atoms only — not comparable to full-atom values): 6359 Å² total; per-residue (Å²): 100,56,89,56,91,90,58,82,61,50,83,77,47,47,80,85,82,70,67,68,59,42,64,73,62,37,54,48,78,47,77,43,67,39,41,95,49,97,75,57,71,46,80,48,79,48,73,54,84,78,94,76,92,51,71,69,56,42,58,50,42,51,63,75,40,70,84,46,86,90,67,80,71,77,85,87,87,82,87,82,91,81,86,76,91,70,81,78,84,85,126

Organism: Lymnaea stagnalis (NCBI:txid6523)

pLDDT: mean 90.01, std 6.71, range [60.06, 96.94]

Nearest PDB structures (foldseek):
  4npj-assembly1_A  TM=9.181E-01  e=6.379E-02  Homo sapiens
  4npj-assembly2_B  TM=9.156E-01  e=8.365E-02  Homo sapiens
  4npk-assembly1_A  TM=9.076E-01  e=1.762E-01  Homo sapiens
  6et1-assembly2_C  TM=3.900E-01  e=6.836E+00  Pseudomonas aeruginosa PAO1
  1vde-assembly1_A  TM=3.486E-01  e=8.963E+00  Saccharomyces cerevisiae

InterPro domains:
  IPR035892 C2 domain superfamily [G3DSA:2.60.40.150] (1-65)
  IPR035892 C2 domain superfamily [SSF49562] (1-49)
  IPR051634 Extended Synaptotagmin [PTHR45761] (1-87)